Protein AF-A0A5C6A4E7-F1 (afdb_monomer_lite)

Foldseek 3Di:
DWKWKAAPVGDIDIWDWDKAQWDFDPPDPVRQKIWIWIDTPPQDDIDIAIDRDRVGNRVVVVVVVVVSVVCRVVVRIDIGHPPDPPPDDPPPPVPDDPDD

Structure (mmCIF, N/CA/C/O backbone):
data_AF-A0A5C6A4E7-F1
#
_entry.id   AF-A0A5C6A4E7-F1
#
loop_
_atom_site.group_PDB
_atom_site.id
_atom_site.type_symbol
_atom_site.label_atom_id
_atom_site.label_alt_id
_atom_site.label_comp_id
_atom_site.label_asym_id
_atom_site.label_entity_id
_atom_site.label_seq_id
_atom_site.pdbx_PDB_ins_code
_atom_site.Cartn_x
_atom_site.Cartn_y
_atom_site.Cartn_z
_atom_site.occupancy
_atom_site.B_iso_or_equiv
_atom_site.auth_seq_id
_atom_site.auth_comp_id
_atom_site.auth_asym_id
_atom_site.auth_atom_id
_atom_site.pdbx_PDB_model_num
ATOM 1 N N . MET A 1 1 ? 0.024 -7.751 4.620 1.00 82.75 1 MET A N 1
ATOM 2 C CA . MET A 1 1 ? -0.059 -7.419 6.062 1.00 82.75 1 MET A CA 1
ATOM 3 C C . MET A 1 1 ? -1.511 -7.141 6.406 1.00 82.75 1 MET A C 1
ATOM 5 O O . MET A 1 1 ? -2.199 -6.569 5.574 1.00 82.75 1 MET A O 1
ATOM 9 N N . HIS A 1 2 ? -1.978 -7.533 7.591 1.00 85.19 2 HIS A N 1
ATOM 10 C CA . HIS A 1 2 ? -3.337 -7.227 8.047 1.00 85.19 2 HIS A CA 1
ATOM 11 C C . HIS A 1 2 ? -3.282 -6.304 9.261 1.00 85.19 2 HIS A C 1
ATOM 13 O O . HIS A 1 2 ? -2.410 -6.485 10.108 1.00 85.19 2 HIS A O 1
ATOM 19 N N . LEU A 1 3 ? -4.211 -5.355 9.332 1.00 87.25 3 LEU A N 1
ATOM 20 C CA . LEU A 1 3 ? -4.476 -4.501 10.487 1.00 87.25 3 LEU A CA 1
ATOM 21 C C . LEU A 1 3 ? -5.975 -4.547 10.782 1.00 87.25 3 LE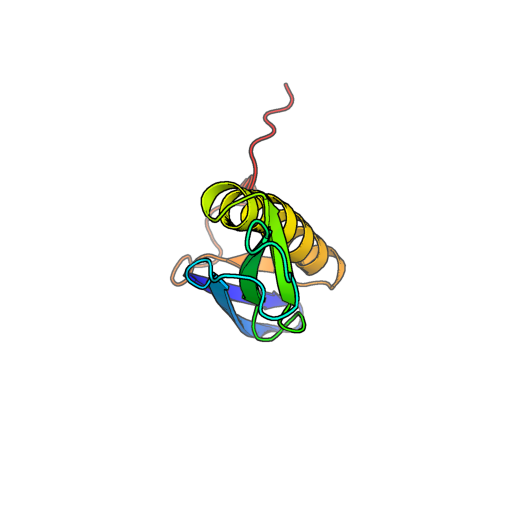U A C 1
ATOM 23 O O . LEU A 1 3 ? -6.782 -4.680 9.861 1.00 87.25 3 LEU A O 1
ATOM 27 N N . ASP A 1 4 ? -6.349 -4.406 12.044 1.00 89.12 4 ASP A N 1
ATOM 28 C CA . ASP A 1 4 ? -7.743 -4.195 12.417 1.00 89.12 4 ASP A CA 1
ATOM 29 C C . ASP A 1 4 ? -7.976 -2.689 12.605 1.00 89.12 4 ASP A C 1
ATOM 31 O O . ASP A 1 4 ? -7.151 -1.986 13.181 1.00 89.12 4 ASP A O 1
ATOM 35 N N . ALA A 1 5 ? -9.086 -2.175 12.089 1.00 88.69 5 ALA A N 1
ATOM 36 C CA . ALA A 1 5 ? -9.494 -0.785 12.215 1.00 88.69 5 ALA A CA 1
ATOM 37 C C . ALA A 1 5 ? -10.806 -0.729 12.998 1.00 88.69 5 ALA A C 1
ATOM 39 O O . ALA A 1 5 ? -11.761 -1.413 12.626 1.00 88.69 5 ALA A O 1
ATOM 40 N N . ARG A 1 6 ? -10.872 0.082 14.058 1.00 90.19 6 ARG A N 1
ATOM 41 C CA . ARG A 1 6 ? -12.076 0.238 14.891 1.00 90.19 6 ARG A CA 1
ATOM 42 C C . ARG A 1 6 ? -12.494 1.699 14.997 1.00 90.19 6 ARG A C 1
ATOM 44 O O . ARG A 1 6 ? -11.644 2.588 15.005 1.00 90.19 6 ARG A O 1
ATOM 51 N N . ARG A 1 7 ? -13.795 1.945 15.104 1.00 89.62 7 ARG A N 1
ATOM 52 C CA . ARG A 1 7 ? -14.379 3.256 15.417 1.00 89.62 7 ARG A CA 1
ATOM 53 C C . ARG A 1 7 ? -15.036 3.232 16.794 1.00 89.62 7 ARG A C 1
ATOM 55 O O . ARG A 1 7 ? -15.395 2.178 17.312 1.00 89.62 7 ARG A O 1
ATOM 62 N N . ALA A 1 8 ? -15.241 4.417 17.367 1.00 85.00 8 ALA A N 1
ATOM 63 C CA . ALA A 1 8 ? -15.884 4.579 18.674 1.00 85.00 8 ALA A CA 1
ATOM 64 C C . ALA A 1 8 ? -17.362 4.138 18.702 1.00 85.00 8 ALA A C 1
ATOM 66 O O . ALA A 1 8 ? -17.896 3.865 19.771 1.00 85.00 8 ALA A O 1
ATOM 67 N N . ASP A 1 9 ? -18.016 4.053 17.540 1.00 88.62 9 ASP A N 1
ATOM 68 C CA . ASP A 1 9 ? -19.381 3.528 17.393 1.00 88.62 9 ASP A CA 1
ATOM 69 C C . ASP A 1 9 ? -19.443 1.985 17.415 1.00 88.62 9 ASP A C 1
ATOM 71 O O . ASP A 1 9 ? -20.524 1.409 17.302 1.00 88.62 9 ASP A O 1
ATOM 75 N N . GLY A 1 10 ? -18.297 1.315 17.588 1.00 85.88 10 GLY A N 1
ATOM 76 C CA . GLY A 1 10 ? -18.173 -0.140 17.603 1.00 85.88 10 GLY A CA 1
ATOM 77 C C . GLY A 1 10 ? -17.951 -0.761 16.222 1.00 85.88 10 GLY A C 1
ATOM 78 O O . GLY A 1 10 ? -17.733 -1.971 16.132 1.00 85.88 10 GLY A O 1
ATOM 79 N N . GLU A 1 11 ? -17.960 0.029 15.141 1.00 90.56 11 GLU A N 1
A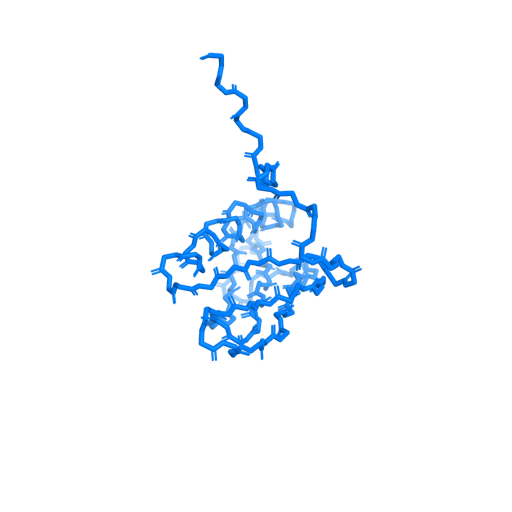TOM 80 C CA . GLU A 1 11 ? -17.661 -0.472 13.801 1.00 90.56 11 GLU A CA 1
ATOM 81 C C . GLU A 1 11 ? -16.217 -0.990 13.733 1.00 90.56 11 GLU A C 1
ATOM 83 O O . GLU A 1 11 ? -15.273 -0.303 14.125 1.00 90.56 11 GLU A O 1
ATOM 88 N N . SER A 1 12 ? -16.039 -2.207 13.212 1.00 88.62 12 SER A N 1
ATOM 89 C CA . SER A 1 12 ? -14.730 -2.840 13.036 1.00 88.62 12 SER A CA 1
ATOM 90 C C . SER A 1 12 ? -14.554 -3.332 11.605 1.00 88.62 12 SER A C 1
ATOM 92 O O . SER A 1 12 ? -15.465 -3.919 11.021 1.00 88.62 12 SER A O 1
ATOM 94 N N . ARG A 1 13 ? -13.368 -3.115 11.037 1.00 88.44 13 ARG A N 1
ATOM 95 C CA . ARG A 1 13 ? -12.996 -3.564 9.692 1.00 88.44 13 ARG A CA 1
ATOM 96 C C . ARG A 1 13 ? -11.595 -4.146 9.702 1.00 88.44 13 ARG A C 1
ATOM 98 O O . ARG A 1 13 ? -10.721 -3.646 10.400 1.00 88.44 13 ARG A O 1
ATOM 105 N N . ARG A 1 14 ? -11.366 -5.162 8.875 1.00 87.62 14 ARG A N 1
ATOM 106 C CA . ARG A 1 14 ? -10.017 -5.651 8.599 1.00 87.62 14 ARG A CA 1
ATOM 107 C C . ARG A 1 14 ? -9.464 -4.923 7.385 1.00 87.62 14 ARG A C 1
ATOM 109 O O . ARG A 1 14 ? -10.086 -4.922 6.329 1.00 87.62 14 ARG A O 1
ATOM 116 N N . LEU A 1 15 ? -8.297 -4.323 7.550 1.00 89.00 15 LEU A N 1
ATOM 117 C CA . LEU A 1 15 ? -7.548 -3.651 6.504 1.00 89.00 15 LEU A CA 1
ATOM 118 C C . LEU A 1 15 ? -6.429 -4.583 6.030 1.00 89.00 15 LEU A C 1
ATOM 120 O O . LEU A 1 15 ? -5.645 -5.097 6.831 1.00 89.00 15 LEU A O 1
ATOM 124 N N . CYS A 1 16 ? -6.369 -4.821 4.722 1.00 90.94 16 CYS A N 1
ATOM 125 C CA . CYS A 1 16 ? -5.316 -5.610 4.093 1.00 90.94 16 CYS A CA 1
ATOM 126 C C . CYS A 1 16 ? -4.390 -4.682 3.310 1.00 90.94 16 CYS A C 1
ATOM 128 O O . CYS A 1 16 ? -4.847 -3.930 2.453 1.00 90.94 16 CYS A O 1
ATOM 130 N N . ILE A 1 17 ? -3.094 -4.738 3.612 1.00 93.19 17 ILE A N 1
ATOM 131 C CA . ILE A 1 17 ? -2.049 -4.033 2.868 1.00 93.19 17 ILE A CA 1
ATOM 132 C C . ILE A 1 17 ? -1.277 -5.057 2.052 1.00 93.19 17 ILE A C 1
ATOM 134 O O . ILE A 1 17 ? -0.638 -5.954 2.622 1.00 93.19 17 ILE A O 1
ATOM 138 N N . ALA A 1 18 ? -1.300 -4.889 0.737 1.00 95.06 18 ALA A N 1
ATOM 139 C CA . ALA A 1 18 ? -0.485 -5.642 -0.198 1.00 95.06 18 ALA A CA 1
ATOM 140 C C . ALA A 1 18 ? 0.418 -4.686 -0.985 1.00 95.06 18 ALA A C 1
ATOM 142 O O . ALA A 1 18 ? -0.012 -3.637 -1.461 1.00 95.06 18 ALA A O 1
ATOM 143 N N . ILE A 1 19 ? 1.690 -5.064 -1.085 1.00 96.75 19 ILE A N 1
ATOM 144 C CA . ILE A 1 19 ? 2.690 -4.412 -1.928 1.00 96.75 19 ILE A CA 1
ATOM 145 C C . ILE A 1 19 ? 3.139 -5.481 -2.915 1.00 96.75 19 ILE A C 1
ATOM 147 O O . ILE A 1 19 ? 3.639 -6.529 -2.494 1.00 96.75 19 ILE A O 1
ATOM 151 N N . SER A 1 20 ? 2.910 -5.259 -4.206 1.00 97.06 20 SER A N 1
ATOM 152 C CA . SER A 1 20 ? 3.310 -6.221 -5.230 1.00 97.06 20 SER A CA 1
ATOM 153 C C . SER A 1 20 ? 4.826 -6.248 -5.409 1.00 97.06 20 SER A C 1
ATOM 155 O O . SER A 1 20 ? 5.557 -5.349 -4.991 1.00 97.06 20 SER A O 1
ATOM 157 N N . THR A 1 21 ? 5.319 -7.269 -6.102 1.00 96.94 21 THR A N 1
ATOM 158 C CA . THR A 1 21 ? 6.669 -7.211 -6.661 1.00 96.94 21 THR A CA 1
ATOM 159 C C . THR A 1 21 ? 6.739 -6.079 -7.699 1.00 96.94 21 THR A C 1
ATOM 161 O O . THR A 1 21 ? 5.779 -5.915 -8.459 1.00 96.94 21 THR A O 1
ATOM 164 N N . PRO A 1 22 ? 7.837 -5.302 -7.748 1.00 97.44 22 PRO A N 1
ATOM 165 C CA . PRO A 1 22 ? 8.047 -4.322 -8.805 1.00 97.44 22 PRO A CA 1
ATOM 166 C C . PRO A 1 22 ? 8.035 -4.964 -10.192 1.00 97.44 22 PRO A C 1
ATOM 168 O O . PRO A 1 22 ? 8.703 -5.973 -10.424 1.00 97.44 22 PRO A O 1
ATOM 171 N N . GLU A 1 23 ? 7.348 -4.329 -11.130 1.00 97.00 23 GLU A N 1
ATOM 172 C CA . GLU A 1 23 ? 7.274 -4.740 -12.531 1.00 97.00 23 GLU A CA 1
ATOM 173 C C . GLU A 1 23 ? 7.656 -3.582 -13.454 1.00 97.00 23 GLU A C 1
ATOM 175 O O . GLU A 1 23 ? 7.595 -2.419 -13.059 1.00 97.00 23 GLU A O 1
ATOM 180 N N . ARG A 1 24 ? 8.086 -3.882 -14.683 1.00 95.81 24 ARG A N 1
ATOM 181 C CA . ARG A 1 24 ? 8.380 -2.837 -15.676 1.00 95.81 24 ARG A CA 1
ATOM 182 C C . ARG A 1 24 ? 7.100 -2.076 -16.006 1.00 95.81 24 ARG A C 1
ATOM 184 O O . ARG A 1 24 ? 6.049 -2.695 -16.164 1.00 95.81 24 ARG A O 1
ATOM 191 N N . ASP A 1 25 ? 7.193 -0.756 -16.138 1.00 95.38 25 ASP A N 1
ATOM 192 C CA . ASP A 1 25 ? 6.053 0.035 -16.589 1.00 95.38 25 ASP A CA 1
ATOM 193 C C . ASP A 1 25 ? 5.739 -0.306 -18.057 1.00 95.38 25 ASP A C 1
ATOM 195 O O . ASP A 1 25 ? 6.590 -0.086 -18.922 1.00 95.38 25 ASP A O 1
ATOM 199 N N . PRO A 1 26 ? 4.540 -0.830 -18.378 1.00 92.88 26 PRO A N 1
ATOM 200 C CA . PRO A 1 26 ? 4.167 -1.142 -19.757 1.00 92.88 26 PRO A CA 1
ATOM 201 C C . PRO A 1 26 ? 4.108 0.095 -20.661 1.00 92.88 26 PRO A C 1
ATOM 203 O O . PRO A 1 26 ? 4.096 -0.054 -21.881 1.00 92.88 26 PRO A O 1
ATOM 206 N N . ASN A 1 27 ? 4.051 1.296 -20.079 1.00 91.75 27 ASN A N 1
ATOM 207 C CA . ASN A 1 27 ? 3.956 2.549 -20.818 1.00 91.75 27 ASN A CA 1
ATOM 208 C C . ASN A 1 27 ? 5.299 3.273 -20.978 1.00 91.75 27 ASN A C 1
ATOM 210 O O . ASN A 1 27 ? 5.309 4.343 -21.583 1.00 91.75 27 ASN A O 1
ATOM 214 N N . ASP A 1 28 ? 6.409 2.723 -20.470 1.00 90.00 28 ASP A N 1
ATOM 215 C CA . ASP A 1 28 ? 7.744 3.295 -20.656 1.00 90.00 28 ASP A CA 1
ATOM 216 C C . ASP A 1 28 ? 8.474 2.614 -21.831 1.00 90.00 28 ASP A C 1
ATOM 218 O O . ASP A 1 28 ? 8.976 1.495 -21.682 1.00 90.00 28 ASP A O 1
ATOM 222 N N . PRO A 1 29 ? 8.610 3.283 -22.994 1.00 80.19 29 PRO A N 1
ATOM 223 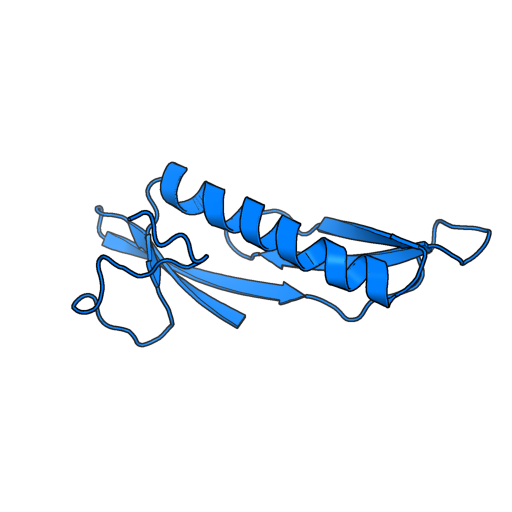C CA . PRO A 1 29 ? 9.281 2.725 -24.167 1.00 80.19 29 PRO A CA 1
ATOM 224 C C . PRO A 1 29 ? 10.781 2.494 -23.954 1.00 80.19 29 PRO A C 1
ATOM 226 O O . PRO A 1 29 ? 11.387 1.707 -24.678 1.00 80.19 29 PRO A O 1
ATOM 229 N N . GLN A 1 30 ? 11.393 3.197 -22.997 1.00 84.38 30 GLN A N 1
ATOM 230 C CA . GLN A 1 30 ? 12.818 3.076 -22.684 1.00 84.38 30 GLN A CA 1
ATOM 231 C C . GLN A 1 30 ? 13.083 1.918 -21.714 1.00 84.38 30 GLN A C 1
ATOM 233 O O . GLN A 1 30 ? 14.208 1.429 -21.628 1.00 84.38 30 GLN A O 1
ATOM 238 N N . GLY A 1 31 ? 12.046 1.450 -21.010 1.00 83.50 31 GLY A N 1
ATOM 239 C CA . GLY A 1 31 ? 12.113 0.315 -20.096 1.00 83.50 31 GLY A CA 1
ATOM 240 C C . GLY A 1 31 ? 12.946 0.564 -18.837 1.00 83.50 31 GLY A C 1
ATOM 241 O O . GLY A 1 31 ? 13.434 -0.404 -18.248 1.00 83.50 31 GLY A O 1
ATOM 242 N N . ASN A 1 32 ? 13.115 1.824 -18.432 1.00 90.06 32 ASN A N 1
ATOM 243 C CA . ASN A 1 32 ? 13.869 2.208 -17.235 1.00 90.06 32 ASN A CA 1
ATOM 244 C C . ASN A 1 32 ? 12.954 2.392 -16.014 1.00 90.06 32 ASN A C 1
ATOM 246 O O . ASN A 1 32 ? 13.395 2.287 -14.868 1.00 90.06 32 ASN A O 1
ATOM 250 N N . THR A 1 33 ? 11.666 2.613 -16.255 1.00 95.38 33 THR A N 1
ATOM 251 C CA . THR A 1 33 ? 10.654 2.839 -15.233 1.00 95.38 33 THR A CA 1
ATOM 252 C C . THR A 1 33 ? 10.050 1.518 -14.786 1.00 95.38 33 THR A C 1
ATOM 254 O O . THR A 1 33 ? 9.650 0.667 -15.585 1.00 95.38 33 THR A O 1
ATOM 257 N N . TYR A 1 34 ? 9.971 1.355 -13.475 1.00 97.62 34 TYR A N 1
ATOM 258 C CA . TYR A 1 34 ? 9.267 0.272 -12.818 1.00 97.62 34 TYR A CA 1
ATOM 259 C C . TYR A 1 34 ? 8.101 0.846 -12.031 1.00 97.62 34 TYR A C 1
ATOM 261 O O . TYR A 1 34 ? 8.123 2.000 -11.600 1.00 97.62 34 TYR A O 1
ATOM 269 N N . ARG A 1 35 ? 7.093 0.013 -11.813 1.00 97.62 35 ARG A N 1
ATOM 270 C CA . ARG A 1 35 ? 5.946 0.318 -10.976 1.00 97.62 35 ARG A CA 1
ATOM 271 C C . ARG A 1 35 ? 5.737 -0.773 -9.937 1.00 97.62 35 ARG A C 1
ATOM 273 O O . ARG A 1 35 ? 5.934 -1.954 -10.207 1.00 97.62 35 ARG A O 1
ATOM 280 N N . THR A 1 36 ? 5.314 -0.363 -8.753 1.00 98.38 36 THR A N 1
ATOM 281 C CA . THR A 1 36 ? 4.906 -1.246 -7.660 1.00 98.38 36 THR A CA 1
ATOM 282 C C . THR A 1 36 ? 3.448 -0.955 -7.333 1.00 98.38 36 THR A C 1
ATOM 284 O O . THR A 1 36 ? 3.077 0.208 -7.173 1.00 98.38 36 THR A O 1
ATOM 287 N N . LEU A 1 37 ? 2.601 -1.983 -7.277 1.00 97.81 37 LEU A N 1
ATOM 288 C CA . LEU A 1 37 ? 1.197 -1.829 -6.910 1.00 97.81 37 LEU A CA 1
ATOM 289 C C . LEU A 1 37 ? 1.070 -1.800 -5.386 1.00 97.81 37 LEU A C 1
ATOM 291 O O . LEU A 1 37 ? 1.505 -2.728 -4.702 1.00 97.81 37 LEU A O 1
ATOM 295 N N . LEU A 1 38 ? 0.450 -0.740 -4.873 1.00 96.94 38 LEU A N 1
ATOM 296 C CA . LEU A 1 38 ? 0.036 -0.617 -3.483 1.00 96.94 38 LEU A CA 1
ATOM 297 C C . LEU A 1 38 ? -1.479 -0.783 -3.386 1.00 96.94 38 LEU A C 1
ATOM 299 O O . LEU A 1 38 ? -2.238 0.016 -3.944 1.00 96.94 38 LEU A O 1
ATOM 303 N N . GLU A 1 39 ? -1.908 -1.774 -2.615 1.00 95.38 39 GLU A N 1
ATOM 304 C CA . GLU A 1 39 ? -3.310 -2.021 -2.295 1.00 95.38 39 GLU A CA 1
ATOM 305 C C . GLU A 1 39 ? -3.517 -1.882 -0.790 1.00 95.38 39 GLU A C 1
ATOM 307 O O . GLU A 1 39 ? -2.822 -2.509 0.009 1.00 95.38 39 GLU A O 1
ATOM 312 N N . VAL A 1 40 ? -4.476 -1.038 -0.408 1.00 91.75 40 VAL A N 1
ATOM 313 C CA . VAL A 1 40 ? -4.914 -0.863 0.980 1.00 91.75 40 VAL A CA 1
ATOM 314 C C . VAL A 1 40 ? -6.424 -1.055 1.002 1.00 91.75 40 VAL A C 1
ATOM 316 O O . VAL A 1 40 ? -7.200 -0.101 0.870 1.00 91.75 40 VAL A O 1
ATOM 319 N N . ASP A 1 41 ? -6.822 -2.320 1.088 1.00 85.69 41 ASP A N 1
ATOM 320 C CA . ASP A 1 41 ? -8.211 -2.728 0.936 1.00 85.69 41 ASP A CA 1
ATOM 321 C C . ASP A 1 41 ? -9.098 -2.127 2.038 1.00 85.69 41 ASP A C 1
ATOM 323 O O . ASP A 1 41 ? -8.691 -1.967 3.194 1.00 85.69 41 ASP A O 1
ATOM 327 N N . GLY A 1 42 ? -10.313 -1.745 1.653 1.00 76.12 42 GLY A N 1
ATOM 328 C CA . GLY A 1 42 ? -11.313 -1.136 2.530 1.00 76.12 42 GLY A CA 1
ATOM 329 C C . GLY A 1 42 ? -11.192 0.378 2.761 1.00 76.12 42 GLY A C 1
ATOM 330 O O . GLY A 1 42 ? -12.131 0.957 3.313 1.00 76.12 42 GLY A O 1
ATOM 331 N N . PHE A 1 43 ? -10.105 1.042 2.335 1.00 81.25 43 PHE A N 1
ATOM 332 C CA . PHE A 1 43 ? -9.893 2.480 2.605 1.00 81.25 43 PHE A CA 1
ATOM 333 C C . PHE A 1 43 ? -9.455 3.319 1.403 1.00 81.25 43 PHE A C 1
ATOM 335 O O . PHE A 1 43 ? -9.857 4.486 1.296 1.00 81.25 43 PHE A O 1
ATOM 342 N N . PHE A 1 44 ? -8.639 2.754 0.512 1.00 87.56 44 PHE A N 1
ATOM 343 C CA . PHE A 1 44 ? -8.072 3.475 -0.623 1.00 87.56 44 PHE A CA 1
ATOM 344 C C . PHE A 1 44 ? -8.168 2.644 -1.897 1.00 87.56 44 PHE A C 1
ATOM 346 O O . PHE A 1 44 ? -8.147 1.418 -1.866 1.00 87.56 44 PHE A O 1
ATOM 353 N N . LYS A 1 45 ? -8.258 3.327 -3.040 1.00 91.81 45 LYS A N 1
ATOM 354 C CA . LYS A 1 45 ? -8.143 2.650 -4.331 1.00 91.81 45 LYS A CA 1
ATOM 355 C C . LYS A 1 45 ? -6.707 2.135 -4.512 1.00 91.81 45 LYS A C 1
ATOM 357 O O . LYS A 1 45 ? -5.778 2.860 -4.134 1.00 91.81 45 LYS A O 1
ATOM 362 N N . PRO A 1 46 ? -6.525 0.949 -5.119 1.00 94.44 46 PRO A N 1
ATOM 363 C CA . PRO A 1 46 ? -5.222 0.491 -5.583 1.00 94.44 46 PRO A CA 1
ATOM 364 C C . PRO A 1 46 ? -4.527 1.557 -6.428 1.00 94.44 46 PRO A C 1
ATOM 366 O O . PRO A 1 46 ? -5.177 2.242 -7.225 1.00 94.44 46 PRO A O 1
ATOM 369 N N . ARG A 1 47 ? -3.212 1.707 -6.264 1.00 95.31 47 ARG A N 1
ATOM 370 C CA . ARG A 1 47 ? -2.424 2.656 -7.059 1.00 95.31 47 ARG A CA 1
ATOM 371 C C . ARG A 1 47 ? -1.034 2.120 -7.367 1.00 95.31 47 ARG A C 1
ATOM 373 O O . ARG A 1 47 ? -0.421 1.460 -6.534 1.00 95.31 47 ARG A O 1
ATOM 380 N N . TYR A 1 48 ? -0.534 2.460 -8.547 1.00 97.44 48 TYR A N 1
ATOM 381 C CA . TYR A 1 48 ? 0.844 2.184 -8.935 1.00 97.44 48 TYR A CA 1
ATOM 382 C C . TYR A 1 48 ? 1.767 3.317 -8.499 1.00 97.44 48 TYR A C 1
ATOM 384 O O . TYR A 1 48 ? 1.459 4.491 -8.711 1.00 97.44 48 TYR A O 1
ATOM 392 N N . ILE A 1 49 ? 2.902 2.947 -7.912 1.00 97.62 49 ILE A N 1
ATOM 393 C CA . ILE A 1 49 ? 3.988 3.848 -7.535 1.00 97.62 49 ILE A CA 1
ATOM 394 C C . ILE A 1 49 ? 5.162 3.604 -8.467 1.00 97.62 49 ILE A C 1
ATOM 396 O O . ILE A 1 49 ? 5.620 2.470 -8.593 1.00 97.62 49 ILE A O 1
ATOM 400 N N . TYR A 1 50 ? 5.638 4.663 -9.112 1.00 96.75 50 TYR A N 1
ATOM 401 C CA . TYR A 1 50 ? 6.648 4.592 -10.162 1.00 96.75 50 TYR A CA 1
ATOM 402 C C . TYR A 1 50 ? 8.028 4.984 -9.634 1.00 96.75 50 TYR A C 1
ATOM 404 O O . TYR A 1 50 ? 8.144 5.828 -8.747 1.00 96.75 50 TYR A O 1
ATOM 412 N N . GLY A 1 51 ? 9.070 4.387 -10.202 1.00 96.31 51 GLY A N 1
ATOM 413 C CA . GLY A 1 51 ? 10.460 4.757 -9.957 1.00 96.31 51 GLY A CA 1
ATOM 414 C C . GLY A 1 51 ? 11.375 4.302 -11.092 1.00 96.31 51 GLY A C 1
ATOM 415 O O . GLY A 1 51 ? 11.059 3.367 -11.824 1.00 96.31 51 GLY A O 1
ATOM 416 N N . GLU A 1 52 ? 12.514 4.966 -11.227 1.00 94.88 52 GLU A N 1
ATOM 417 C CA . GLU A 1 52 ? 13.636 4.593 -12.080 1.00 94.88 52 GLU A CA 1
ATOM 418 C C . GLU A 1 52 ? 14.316 3.351 -11.477 1.00 94.88 52 GLU A C 1
ATOM 420 O O . GLU A 1 52 ? 15.108 3.416 -10.534 1.00 94.88 52 GLU A O 1
ATOM 425 N N . GLY A 1 53 ? 13.923 2.180 -11.975 1.00 95.44 53 GLY A N 1
ATOM 426 C CA . GLY A 1 53 ? 14.334 0.883 -11.447 1.00 95.44 53 GLY A CA 1
ATOM 427 C C . GLY A 1 53 ? 13.417 0.292 -10.365 1.00 95.44 53 GLY A C 1
ATOM 428 O O . GLY A 1 53 ? 12.677 0.972 -9.647 1.00 95.44 53 GLY A O 1
ATOM 429 N N . SER A 1 54 ? 13.499 -1.034 -10.225 1.00 95.88 54 SER A N 1
ATOM 430 C CA . SER A 1 54 ? 12.654 -1.827 -9.323 1.00 95.88 54 SER A CA 1
ATOM 431 C C . SER A 1 54 ? 12.778 -1.393 -7.862 1.00 95.88 54 SER A C 1
ATOM 433 O O . SER A 1 54 ? 11.765 -1.172 -7.198 1.00 95.88 54 SER A O 1
ATOM 435 N N . LEU A 1 55 ? 14.010 -1.210 -7.376 1.00 96.62 55 LEU A N 1
ATOM 436 C CA . LEU A 1 55 ? 14.279 -0.832 -5.989 1.00 96.62 55 LEU A CA 1
ATOM 437 C C . LEU A 1 55 ? 13.712 0.549 -5.646 1.00 96.62 55 LEU A C 1
ATOM 439 O O . LEU A 1 55 ? 13.153 0.718 -4.562 1.00 96.62 55 LEU A O 1
ATOM 443 N N . GLN A 1 56 ? 13.822 1.521 -6.557 1.00 96.81 56 GLN A N 1
ATOM 444 C CA . GLN A 1 56 ? 13.291 2.857 -6.312 1.00 96.81 56 GLN A CA 1
ATOM 445 C C . GLN A 1 56 ? 11.761 2.821 -6.233 1.00 96.81 56 GLN A C 1
ATOM 447 O O . GLN A 1 56 ? 11.202 3.339 -5.269 1.00 96.81 56 GLN A O 1
ATOM 452 N N . SER A 1 57 ? 11.088 2.140 -7.170 1.00 97.50 57 SER A N 1
ATOM 453 C CA . SER A 1 57 ? 9.620 2.019 -7.152 1.00 97.50 57 SER A CA 1
ATOM 454 C C . SER A 1 57 ? 9.096 1.361 -5.862 1.00 97.50 57 SER A C 1
ATOM 456 O O . SER A 1 57 ? 8.121 1.829 -5.269 1.00 97.50 57 SER A O 1
ATOM 458 N N . LEU A 1 58 ? 9.794 0.333 -5.363 1.00 97.50 58 LEU A N 1
ATOM 459 C CA . LEU A 1 58 ? 9.456 -0.327 -4.103 1.00 97.50 58 LEU A CA 1
ATOM 460 C C . LEU A 1 58 ? 9.683 0.599 -2.906 1.00 97.50 58 LEU A C 1
ATOM 462 O O . LEU A 1 58 ? 8.821 0.731 -2.042 1.00 97.50 58 LEU A O 1
ATOM 466 N N . THR A 1 59 ? 10.836 1.266 -2.861 1.00 97.19 59 THR A N 1
ATOM 467 C CA . THR A 1 59 ? 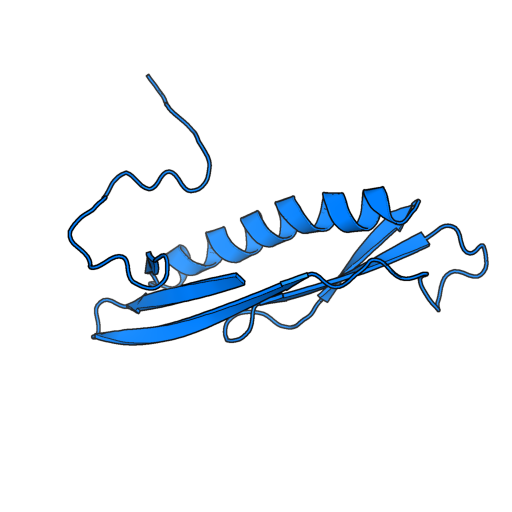11.211 2.127 -1.732 1.00 97.19 59 THR A CA 1
ATOM 468 C C . THR A 1 59 ? 10.280 3.331 -1.619 1.00 97.19 59 THR A C 1
ATOM 470 O O . THR A 1 59 ? 9.871 3.679 -0.516 1.00 97.19 59 THR A O 1
ATOM 473 N N . LEU A 1 60 ? 9.871 3.918 -2.749 1.00 97.44 60 LEU A N 1
ATOM 474 C CA . LEU A 1 60 ? 8.887 5.003 -2.797 1.00 97.44 60 LEU A CA 1
ATOM 475 C C . LEU A 1 60 ? 7.481 4.559 -2.369 1.00 97.44 60 LEU A C 1
ATOM 477 O O . LEU A 1 60 ? 6.675 5.394 -1.964 1.00 97.44 60 LEU A O 1
ATOM 481 N N . THR A 1 61 ? 7.177 3.259 -2.405 1.00 97.19 61 THR A N 1
ATOM 482 C CA . THR A 1 61 ? 5.877 2.743 -1.954 1.00 97.19 61 THR A CA 1
ATOM 483 C C . THR A 1 61 ? 5.702 2.871 -0.439 1.00 97.19 61 THR A C 1
ATOM 485 O O . THR A 1 61 ? 4.590 3.118 0.025 1.00 97.19 61 THR A O 1
ATOM 488 N N . ILE A 1 62 ? 6.786 2.763 0.335 1.00 94.75 62 ILE A N 1
ATOM 489 C CA . ILE A 1 62 ? 6.748 2.845 1.803 1.00 94.75 62 ILE A CA 1
ATOM 490 C C . ILE A 1 62 ? 6.234 4.204 2.308 1.00 94.75 62 ILE A C 1
ATOM 492 O O . ILE A 1 62 ? 5.206 4.199 2.982 1.00 94.75 62 ILE A O 1
ATOM 496 N N . PRO A 1 63 ? 6.829 5.365 1.966 1.00 95.38 63 PRO A N 1
ATOM 497 C CA . PRO A 1 63 ? 6.334 6.652 2.460 1.00 95.38 63 PRO A CA 1
ATOM 498 C C . PRO A 1 63 ? 4.900 6.953 1.997 1.00 95.38 63 PRO A C 1
ATOM 500 O O . PRO A 1 63 ? 4.136 7.585 2.720 1.00 95.38 63 PRO A O 1
ATOM 503 N N . ILE A 1 64 ? 4.491 6.458 0.824 1.00 94.69 64 ILE A N 1
ATOM 504 C CA . ILE A 1 64 ? 3.113 6.623 0.336 1.00 94.69 64 ILE A CA 1
ATOM 505 C C . ILE A 1 64 ? 2.131 5.762 1.137 1.00 94.69 64 ILE A C 1
ATOM 507 O O . ILE A 1 64 ? 1.001 6.185 1.403 1.00 94.69 64 ILE A O 1
ATOM 511 N N . LEU A 1 65 ? 2.537 4.556 1.544 1.00 94.25 65 LEU A N 1
ATOM 512 C CA . LEU A 1 65 ? 1.766 3.748 2.483 1.00 94.25 65 LEU A CA 1
ATOM 513 C C . LEU A 1 65 ? 1.643 4.466 3.833 1.00 94.25 65 LEU A C 1
ATOM 515 O O . LEU A 1 65 ? 0.532 4.561 4.350 1.00 94.25 65 LEU A O 1
ATOM 519 N N . GLU A 1 66 ? 2.736 5.009 4.373 1.00 92.38 66 GLU A N 1
ATOM 520 C CA . GLU A 1 66 ? 2.725 5.762 5.637 1.00 92.38 66 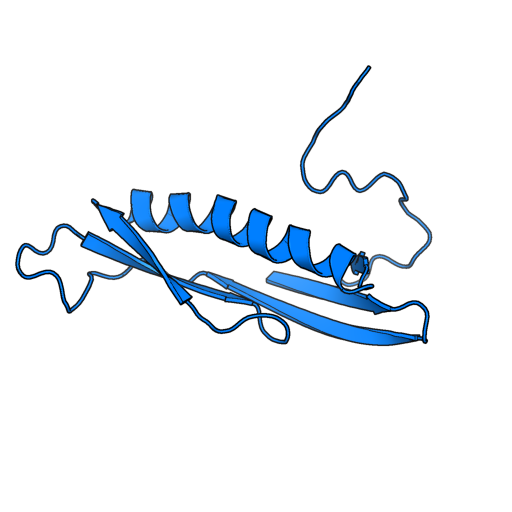GLU A CA 1
ATOM 521 C C . GLU A 1 66 ? 1.751 6.947 5.583 1.00 92.38 66 GLU A C 1
ATOM 523 O O . GLU A 1 66 ? 0.887 7.077 6.452 1.00 92.38 66 GLU A O 1
ATOM 528 N N . GLU A 1 67 ? 1.821 7.759 4.524 1.00 91.12 67 GLU A N 1
ATOM 529 C CA . GLU A 1 67 ? 0.895 8.871 4.286 1.00 91.12 67 GLU A CA 1
ATOM 530 C C . GLU A 1 67 ? -0.562 8.387 4.214 1.00 91.12 67 GLU A C 1
ATOM 532 O O . GLU A 1 67 ? -1.457 8.955 4.842 1.00 91.12 67 GLU A O 1
ATOM 537 N N . SER A 1 68 ? -0.808 7.284 3.503 1.00 91.06 68 SER A N 1
ATOM 538 C CA . SER A 1 68 ? -2.151 6.711 3.372 1.00 91.06 68 SER A CA 1
ATOM 539 C C . SER A 1 68 ? -2.715 6.276 4.724 1.00 91.06 68 SER A C 1
ATOM 541 O O . SER A 1 68 ? -3.863 6.583 5.045 1.00 91.06 68 SER A O 1
ATOM 543 N N . LEU A 1 69 ? -1.915 5.600 5.550 1.00 90.94 69 LEU A N 1
ATOM 544 C CA . LEU A 1 69 ? -2.340 5.167 6.881 1.00 90.94 69 LEU A CA 1
ATOM 545 C C . LEU A 1 69 ? -2.543 6.352 7.833 1.00 90.94 69 LEU A C 1
ATOM 547 O O . LEU A 1 69 ? -3.475 6.323 8.636 1.00 90.94 69 LEU A O 1
ATOM 551 N N . ALA A 1 70 ? -1.757 7.423 7.705 1.00 89.69 70 ALA A N 1
ATOM 552 C CA . ALA A 1 70 ? -1.905 8.631 8.518 1.00 89.69 70 ALA A CA 1
ATOM 553 C C . ALA A 1 70 ? -3.259 9.344 8.318 1.00 89.69 70 ALA A C 1
ATOM 555 O O . ALA A 1 70 ? -3.731 10.043 9.216 1.00 89.69 70 ALA A O 1
ATOM 556 N N . HIS A 1 71 ? -3.931 9.141 7.180 1.00 88.94 71 HIS A N 1
ATOM 557 C CA . HIS A 1 71 ? -5.272 9.684 6.938 1.00 88.94 71 HIS A CA 1
ATOM 558 C C . HIS A 1 71 ? -6.405 8.896 7.608 1.00 88.94 71 HIS A C 1
ATOM 560 O O . HIS A 1 71 ? -7.522 9.407 7.712 1.00 88.94 71 HIS A O 1
ATOM 566 N N . ILE A 1 72 ? -6.157 7.662 8.049 1.00 88.81 72 ILE A N 1
ATOM 567 C CA . ILE A 1 72 ? -7.187 6.797 8.637 1.00 88.81 72 ILE A CA 1
ATOM 568 C C . ILE A 1 72 ? -7.685 7.346 9.994 1.00 88.81 72 ILE A C 1
ATOM 570 O O . ILE A 1 72 ? -8.903 7.500 10.136 1.00 88.81 72 ILE A O 1
ATOM 574 N N . PRO A 1 73 ? -6.813 7.773 10.934 1.00 87.31 73 PRO A N 1
ATOM 575 C CA . PRO A 1 73 ? -7.234 8.438 12.173 1.00 87.31 73 PRO A CA 1
ATOM 576 C C . PRO A 1 73 ? -8.082 9.692 11.962 1.00 87.31 73 PRO A C 1
ATOM 578 O O . PRO A 1 73 ? -9.076 9.889 12.658 1.00 87.31 73 PRO A O 1
ATOM 581 N N . ALA A 1 74 ? -7.768 10.505 10.949 1.00 86.00 74 ALA A N 1
ATOM 582 C CA . ALA A 1 74 ? -8.557 11.693 10.615 1.00 86.00 74 ALA A CA 1
ATOM 583 C C . ALA A 1 74 ? -9.995 11.360 10.163 1.00 86.00 74 ALA A C 1
ATOM 585 O O . ALA A 1 74 ? -10.870 12.221 10.199 1.00 86.00 74 ALA A O 1
ATOM 586 N N . ARG A 1 75 ? -10.260 10.109 9.761 1.00 87.56 75 ARG A N 1
ATOM 587 C CA . ARG A 1 75 ? -11.596 9.590 9.425 1.00 87.56 75 ARG A CA 1
ATOM 588 C C . ARG A 1 75 ? -12.291 8.908 10.614 1.00 87.56 75 ARG A C 1
ATOM 590 O O . ARG A 1 75 ? -13.327 8.275 10.425 1.00 87.56 75 ARG A O 1
ATOM 597 N N . GLY A 1 76 ? -11.735 9.028 11.822 1.00 90.00 76 GLY A N 1
ATOM 598 C CA . GLY A 1 76 ? -12.304 8.491 13.060 1.00 90.00 76 GLY A CA 1
ATOM 599 C C . GLY A 1 76 ? -12.023 7.008 13.305 1.00 90.00 76 GLY A C 1
ATOM 600 O O . GLY A 1 76 ? -12.769 6.380 14.051 1.00 90.00 76 GLY A O 1
ATOM 601 N N . TRP A 1 77 ? -10.991 6.451 12.666 1.00 91.31 77 TRP A N 1
ATOM 602 C CA . TRP A 1 77 ? -10.591 5.049 12.795 1.00 91.31 77 TRP A CA 1
ATOM 603 C C . TRP A 1 77 ? -9.281 4.912 13.570 1.00 91.31 77 TRP A C 1
ATOM 605 O O . TRP A 1 77 ? -8.289 5.554 13.233 1.00 91.31 77 TRP A O 1
ATOM 615 N N . THR A 1 78 ? -9.242 4.001 14.531 1.00 90.62 78 THR A N 1
ATOM 616 C CA . THR A 1 78 ? -8.017 3.599 15.226 1.00 90.62 78 THR A CA 1
ATOM 617 C C . THR A 1 78 ? -7.517 2.284 14.639 1.00 90.62 78 THR A C 1
ATOM 619 O O . THR A 1 78 ? -8.309 1.365 14.430 1.00 90.62 78 THR A O 1
ATOM 622 N N . LEU A 1 79 ? -6.220 2.206 14.336 1.00 88.19 79 LEU A N 1
ATOM 623 C CA . LEU A 1 79 ? -5.578 1.023 13.760 1.00 88.19 79 LEU A CA 1
ATOM 624 C C . LEU A 1 79 ? -4.896 0.184 14.844 1.00 88.19 79 LEU A C 1
ATOM 626 O O . LEU A 1 79 ? -4.215 0.726 15.711 1.00 88.19 79 LEU A O 1
ATOM 630 N N . TYR A 1 80 ? -5.016 -1.133 14.723 1.00 85.62 80 TYR A N 1
ATOM 631 C CA . TYR A 1 80 ? -4.482 -2.128 15.644 1.00 85.62 80 TYR A CA 1
ATOM 632 C C . TYR A 1 80 ? -3.770 -3.234 14.880 1.00 85.62 80 TYR A C 1
ATOM 634 O O . TYR A 1 80 ? -4.142 -3.581 13.752 1.00 85.62 80 TYR A O 1
ATOM 642 N N . TYR A 1 81 ? -2.772 -3.837 15.521 1.00 83.06 81 TYR A N 1
ATOM 643 C CA . TYR A 1 81 ? -2.254 -5.105 15.033 1.00 83.06 81 TYR A CA 1
ATOM 644 C C . TYR A 1 81 ? -3.269 -6.222 15.321 1.00 83.06 81 TYR A C 1
ATOM 646 O O . TYR A 1 81 ? -3.934 -6.207 16.358 1.00 83.06 81 TYR A O 1
ATOM 654 N N . PRO A 1 82 ? -3.410 -7.212 14.424 1.00 72.50 82 PRO A N 1
ATOM 655 C CA . PRO A 1 82 ? -4.314 -8.326 14.665 1.00 72.50 82 PRO A CA 1
ATOM 656 C C . PRO A 1 82 ? -3.943 -9.052 15.960 1.00 72.50 82 PRO A C 1
ATOM 658 O O . PRO A 1 82 ? -2.790 -9.440 16.149 1.00 72.50 82 PRO A O 1
ATOM 661 N N . GLY A 1 83 ? -4.922 -9.249 16.841 1.00 66.12 83 GLY A N 1
ATOM 662 C CA . GLY A 1 83 ? -4.725 -9.956 18.110 1.00 66.12 83 GLY A CA 1
ATOM 663 C C . GLY A 1 83 ? -4.085 -9.131 19.231 1.00 66.12 83 GLY A C 1
ATOM 664 O O . GLY A 1 83 ? -3.819 -9.687 20.293 1.00 66.12 83 GLY A O 1
ATOM 665 N N . THR A 1 84 ? -3.859 -7.826 19.043 1.00 63.28 84 THR A N 1
ATOM 666 C CA . THR A 1 84 ? -3.591 -6.923 20.170 1.00 63.28 84 THR A CA 1
ATOM 667 C C . THR A 1 84 ? -4.925 -6.406 20.704 1.00 63.28 84 THR A C 1
ATOM 669 O O . THR A 1 84 ? -5.547 -5.550 20.076 1.00 63.28 84 THR A O 1
ATOM 672 N N . ASP A 1 85 ? -5.391 -6.955 21.828 1.00 53.59 85 ASP A N 1
ATOM 673 C CA . ASP A 1 85 ? -6.535 -6.403 22.558 1.00 53.59 85 ASP A CA 1
ATOM 674 C C . ASP A 1 85 ? -6.184 -5.034 23.169 1.00 53.59 85 ASP A C 1
ATOM 676 O O . ASP A 1 85 ? -5.043 -4.781 23.559 1.00 53.59 85 ASP A O 1
ATOM 680 N N . ASP A 1 86 ? -7.198 -4.171 23.245 1.00 55.16 86 ASP A N 1
ATOM 681 C CA . ASP A 1 86 ? -7.237 -2.720 23.524 1.00 55.16 86 ASP A CA 1
ATOM 682 C C . ASP A 1 86 ? -6.579 -2.207 24.840 1.00 55.16 86 ASP A C 1
ATOM 684 O O . ASP A 1 86 ? -6.889 -1.110 25.298 1.00 55.16 86 ASP A O 1
ATOM 688 N N . VAL A 1 87 ? -5.662 -2.942 25.481 1.00 47.34 87 VAL A N 1
ATOM 689 C CA . VAL A 1 87 ? -5.064 -2.565 26.786 1.00 47.34 87 VAL A CA 1
ATOM 690 C C . VAL A 1 87 ? -3.591 -2.135 26.712 1.00 47.34 87 VAL A C 1
ATOM 692 O O . VAL A 1 87 ? -3.041 -1.637 27.691 1.00 47.34 87 VAL A O 1
ATOM 695 N N . ALA A 1 88 ? -2.942 -2.264 25.556 1.00 41.66 88 ALA A N 1
ATOM 696 C CA . ALA A 1 88 ? -1.607 -1.724 25.299 1.00 41.66 88 ALA A CA 1
ATOM 697 C C . ALA A 1 88 ? -1.594 -1.192 23.858 1.00 41.66 88 ALA A C 1
ATOM 699 O O . ALA A 1 88 ? -1.761 -1.955 22.922 1.00 41.66 88 ALA A O 1
ATOM 700 N N . SER A 1 89 ? -1.426 0.085 23.554 1.00 42.84 89 SER A N 1
ATOM 701 C CA . SER A 1 89 ? -0.717 1.128 24.269 1.00 42.84 89 SER A CA 1
ATOM 702 C C . SER A 1 89 ? -1.160 2.467 23.660 1.00 42.84 89 SER A C 1
ATOM 704 O O . SER A 1 89 ? -1.156 2.572 22.429 1.00 42.84 89 SER A O 1
ATOM 706 N N . PRO A 1 90 ? -1.495 3.502 24.449 1.00 45.47 90 PRO A N 1
ATOM 707 C CA . PRO A 1 90 ? -1.670 4.858 23.920 1.00 45.47 90 PRO A CA 1
ATOM 708 C C . PRO A 1 90 ? -0.394 5.405 23.240 1.00 45.47 90 PRO A C 1
ATOM 710 O O . PRO A 1 90 ? -0.470 6.400 22.525 1.00 45.47 90 PRO A O 1
ATOM 713 N N . ASP A 1 91 ? 0.742 4.707 23.381 1.00 45.00 91 ASP A N 1
ATOM 714 C CA . ASP A 1 91 ? 2.050 5.060 22.824 1.00 45.00 91 ASP A CA 1
ATOM 715 C C . ASP A 1 91 ? 2.492 4.172 21.647 1.00 45.00 91 ASP A C 1
ATOM 717 O O . ASP A 1 91 ? 3.689 3.946 21.441 1.00 45.00 91 ASP A O 1
ATOM 721 N N . LEU A 1 92 ? 1.566 3.664 20.825 1.00 47.84 92 LEU A N 1
ATOM 722 C CA . LEU A 1 92 ? 1.940 3.156 19.499 1.00 47.84 92 LEU A CA 1
ATOM 723 C C . L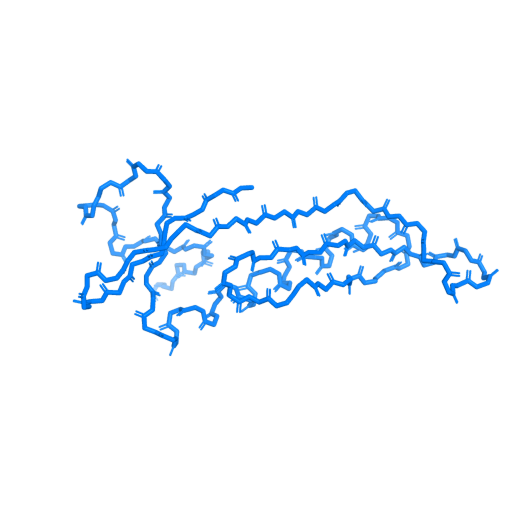EU A 1 92 ? 2.317 4.343 18.597 1.00 47.84 92 LEU A C 1
ATOM 725 O O . LEU A 1 92 ? 1.580 4.770 17.710 1.00 47.84 92 LEU A O 1
ATOM 729 N N . HIS A 1 93 ? 3.520 4.873 18.828 1.00 49.44 93 HIS A N 1
ATOM 730 C CA . HIS A 1 93 ? 4.272 5.659 17.863 1.00 49.44 93 HIS A CA 1
ATOM 731 C C . HIS A 1 93 ? 4.578 4.758 16.664 1.00 49.44 93 HIS A C 1
ATOM 733 O O . HIS A 1 93 ? 5.681 4.234 16.530 1.00 49.44 93 HIS A O 1
ATOM 739 N N . LEU A 1 94 ? 3.582 4.571 15.794 1.00 50.72 94 LEU A N 1
ATOM 740 C CA . LEU A 1 94 ? 3.697 3.803 14.552 1.00 50.72 94 LEU A CA 1
ATOM 741 C C . LEU A 1 94 ? 4.875 4.287 13.697 1.00 50.72 94 LEU A C 1
ATOM 743 O O . LEU A 1 94 ? 5.465 3.497 12.972 1.00 50.72 94 LEU A O 1
ATOM 747 N N . PHE A 1 95 ? 5.276 5.549 13.868 1.00 51.44 95 PHE A N 1
ATOM 748 C CA . PHE A 1 95 ? 6.499 6.109 13.315 1.00 51.44 95 PHE A CA 1
ATOM 749 C C . PHE A 1 95 ? 7.152 6.978 14.388 1.00 51.44 95 PHE A C 1
ATOM 751 O O . PHE A 1 95 ? 6.570 7.959 14.859 1.00 51.44 95 PHE A O 1
ATOM 758 N N . GLY A 1 96 ? 8.337 6.569 14.842 1.00 46.88 96 GLY A N 1
ATOM 759 C CA . GLY A 1 96 ? 9.023 7.176 15.973 1.00 46.88 96 GLY A CA 1
ATOM 760 C C . GLY A 1 96 ? 9.165 8.692 15.840 1.00 46.88 96 GLY A C 1
ATOM 761 O O . GLY A 1 96 ? 9.890 9.195 14.987 1.00 46.88 96 GLY A O 1
ATOM 762 N N . ARG A 1 97 ? 8.549 9.424 16.767 1.00 41.78 97 ARG A N 1
ATOM 763 C CA . ARG A 1 97 ? 9.071 10.706 17.238 1.00 41.78 97 ARG A CA 1
ATOM 764 C C . ARG A 1 97 ? 8.942 10.749 18.749 1.00 41.78 97 ARG A C 1
ATOM 766 O O . ARG A 1 97 ? 7.962 11.248 19.286 1.00 41.78 97 ARG A O 1
ATOM 773 N N . SER A 1 98 ? 9.990 10.265 19.412 1.00 42.53 98 SER A N 1
ATOM 774 C CA . SER A 1 98 ? 10.321 10.738 20.751 1.00 42.53 98 SER A CA 1
ATOM 775 C C . SER A 1 98 ? 10.635 12.229 20.627 1.00 42.53 98 SER A C 1
ATOM 777 O O . SER A 1 98 ? 11.672 12.615 20.084 1.00 42.53 98 SER A O 1
ATOM 779 N N . LYS A 1 99 ? 9.699 13.080 21.042 1.00 41.66 99 LYS A N 1
ATOM 780 C CA . LYS A 1 99 ? 10.019 14.462 21.381 1.00 41.66 99 LYS A CA 1
ATOM 781 C C . LYS A 1 99 ? 10.210 14.508 22.892 1.00 41.66 99 LYS A C 1
ATOM 783 O O . LYS A 1 99 ? 9.290 14.176 23.631 1.00 41.66 99 LYS A O 1
ATOM 788 N N . LYS A 1 100 ? 11.446 14.826 23.280 1.00 41.06 100 LYS A N 1
ATOM 789 C CA . LYS A 1 100 ? 11.826 15.252 24.629 1.00 41.06 100 LYS A CA 1
ATOM 790 C C . LYS A 1 100 ? 10.995 16.447 25.078 1.00 41.06 100 LYS A C 1
ATOM 792 O O . LYS A 1 100 ? 10.632 17.254 24.190 1.00 41.06 100 LYS A O 1
#

pLDDT: mean 83.71, std 17.44, range [41.06, 98.38]

Organism: NCBI:txid2528005

Radius of gyration: 16.33 Å; chains: 1; bounding box: 34×25×51 Å

Sequence (100 aa):
MHLDARRADGESRRLCIAISTPERDPNDPQGNTYRTLLEVDGFFKPRYIYGEGSLQSLTLTIPILEESLAHIPARGWTLYYPGTDDVASPDLHLFGRSKK

Secondary structure (DSSP, 8-state):
-EEEEE-TTS-EEEEEEEEPPPEE-TT-TTS-EEEEEEEETTTS--EEEEEESHHHHHHHHHHHHHHHHHHHHHTT-EEE-TT--TTS-TT--SS-----